Protein AF-A0A961JRW6-F1 (afdb_monomer)

Mean predicted aligned error: 4.51 Å

Solvent-accessible surface area (backbone atoms only — not comparable to full-atom values): 6810 Å² total; per-residue (Å²): 107,92,66,53,51,64,51,48,54,22,48,78,68,75,39,76,38,72,35,58,52,45,84,54,36,90,85,30,57,92,21,32,48,33,13,47,29,59,36,64,61,44,36,52,52,54,51,52,51,28,49,76,69,73,63,63,67,96,72,83,56,70,64,24,45,33,53,60,54,62,3,28,47,75,46,75,40,68,82,36,62,91,70,60,57,67,70,59,53,51,51,51,54,52,50,52,53,29,36,44,73,60,81,36,82,83,83,86,78,88,67,83,87,76,95,126

Radius of gyration: 17.18 Å; Cα contacts (8 Å, |Δi|>4): 144; chains: 1; bounding box: 43×31×43 Å

Secondary structure (DSSP, 8-state):
-TTTHHHHHHHHTT--EEEEES--TTT-TTTEEEEEEE--HHHHHHHHHHHHTT------GGGGGSGGGTSEEEPP-GGGTTTS-HHHHHHHHHHHHHHHHTSS-PPP--SPPP--

Foldseek 3Di:
DVFCPVQVVQVVVQHADEGEQDFPCVVVVSHHQKYWHFACVLLVVVQVVCVVVVNHDDDPSVVCCFLLVPGIDIGDRVSCVVVDDPVVVVVVVVVSVCRNVVVDDDDDDPPDDDDD

Structure (mmCIF, N/CA/C/O backbone):
data_AF-A0A961JRW6-F1
#
_entry.id   AF-A0A961JRW6-F1
#
loop_
_atom_site.group_PDB
_atom_site.id
_atom_site.type_symbol
_atom_site.label_atom_id
_atom_site.label_alt_id
_atom_site.label_comp_id
_atom_site.label_asym_id
_atom_site.label_entity_id
_atom_site.label_seq_id
_atom_site.pdbx_PDB_ins_code
_atom_site.Cartn_x
_atom_site.Cartn_y
_atom_site.Cartn_z
_atom_site.occupancy
_atom_site.B_iso_or_equiv
_atom_site.auth_seq_id
_atom_site.auth_comp_id
_atom_site.auth_asym_id
_atom_site.auth_atom_id
_atom_site.pdbx_PDB_model_num
ATOM 1 N N . ALA A 1 1 ? 9.152 9.846 12.060 1.00 44.06 1 ALA A N 1
ATOM 2 C CA . ALA A 1 1 ? 7.884 10.544 12.354 1.00 44.06 1 ALA A CA 1
ATOM 3 C C . ALA A 1 1 ? 6.789 10.224 11.329 1.00 44.06 1 ALA A C 1
ATOM 5 O O . ALA A 1 1 ? 5.658 10.038 11.744 1.00 44.06 1 ALA A O 1
ATOM 6 N N . GLU A 1 2 ? 7.100 10.085 10.032 1.00 45.75 2 GLU A N 1
ATOM 7 C CA . GLU A 1 2 ? 6.090 9.988 8.952 1.00 45.75 2 GLU A CA 1
ATOM 8 C C . GLU A 1 2 ? 5.159 8.761 8.951 1.00 45.75 2 GLU A C 1
ATOM 10 O O . GLU A 1 2 ? 4.096 8.839 8.349 1.00 45.75 2 GLU A O 1
ATOM 15 N N . ARG A 1 3 ? 5.512 7.638 9.599 1.00 59.12 3 ARG A N 1
ATOM 16 C CA . ARG A 1 3 ? 4.673 6.415 9.579 1.00 59.12 3 ARG A CA 1
ATOM 17 C C . ARG A 1 3 ? 3.940 6.118 10.888 1.00 59.12 3 ARG A C 1
ATOM 19 O O . ARG A 1 3 ? 2.870 5.532 10.855 1.00 59.12 3 ARG A O 1
ATOM 26 N N . PHE A 1 4 ? 4.500 6.553 12.014 1.00 68.12 4 PHE A N 1
ATOM 27 C CA . PHE A 1 4 ? 3.942 6.303 13.346 1.00 68.12 4 PHE A CA 1
ATOM 28 C C . PHE A 1 4 ? 3.165 7.508 13.883 1.00 68.12 4 PHE A C 1
ATOM 30 O O . PHE A 1 4 ? 2.140 7.321 14.516 1.00 68.12 4 PHE A O 1
ATOM 37 N N . GLY A 1 5 ? 3.556 8.744 13.540 1.00 77.69 5 GLY A N 1
ATOM 38 C CA . GLY A 1 5 ? 2.961 9.939 14.148 1.00 77.69 5 GLY A CA 1
ATOM 39 C C . GLY A 1 5 ? 1.469 10.134 13.851 1.00 77.69 5 GLY A C 1
ATOM 40 O O . GLY A 1 5 ? 0.744 10.654 14.693 1.00 77.69 5 GLY A O 1
ATOM 41 N N . VAL A 1 6 ? 0.989 9.700 12.679 1.00 82.62 6 VAL A N 1
ATOM 42 C CA . VAL A 1 6 ? -0.448 9.748 12.348 1.00 82.62 6 VAL A CA 1
ATOM 43 C C . VAL A 1 6 ? -1.221 8.680 13.125 1.00 82.62 6 VAL A C 1
ATOM 45 O O . VAL A 1 6 ? -2.284 8.979 13.664 1.00 82.62 6 VAL A O 1
ATOM 48 N N . SER A 1 7 ? -0.674 7.467 13.230 1.00 88.19 7 SER A N 1
ATOM 49 C CA . SER A 1 7 ? -1.259 6.380 14.024 1.00 88.19 7 SER A CA 1
ATOM 50 C C . SER A 1 7 ? -1.257 6.702 15.519 1.00 88.19 7 SER A C 1
ATOM 52 O O . SER A 1 7 ? -2.265 6.477 16.180 1.00 88.19 7 SER A O 1
ATOM 54 N N . ASP A 1 8 ? -0.185 7.310 16.034 1.00 89.06 8 ASP A N 1
ATOM 55 C CA . ASP A 1 8 ? -0.084 7.799 17.413 1.00 89.06 8 ASP A CA 1
ATOM 56 C C . ASP A 1 8 ? -1.174 8.834 17.698 1.00 89.06 8 ASP A C 1
ATOM 58 O O . ASP A 1 8 ? -1.953 8.679 18.635 1.00 89.06 8 ASP A O 1
ATOM 62 N N . ALA A 1 9 ? -1.303 9.851 16.841 1.00 91.31 9 ALA A N 1
ATOM 63 C CA . ALA A 1 9 ? -2.326 10.881 16.997 1.00 91.31 9 ALA A CA 1
ATOM 64 C C . ALA A 1 9 ? -3.756 10.320 16.886 1.00 91.31 9 ALA A C 1
ATOM 66 O O . ALA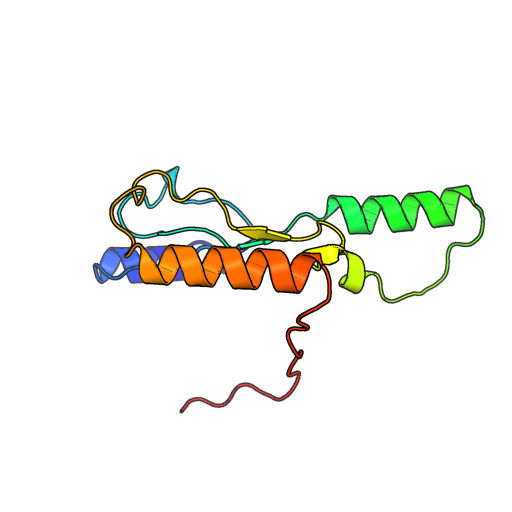 A 1 9 ? -4.665 10.809 17.561 1.00 91.31 9 ALA A O 1
ATOM 67 N N . ALA A 1 10 ? -3.976 9.313 16.036 1.00 93.31 10 ALA A N 1
ATOM 68 C CA . ALA A 1 10 ? -5.261 8.633 15.914 1.00 93.31 10 ALA A CA 1
ATOM 69 C C . ALA A 1 10 ? -5.587 7.821 17.176 1.00 93.31 10 ALA A C 1
ATOM 71 O O . ALA A 1 10 ? -6.686 7.947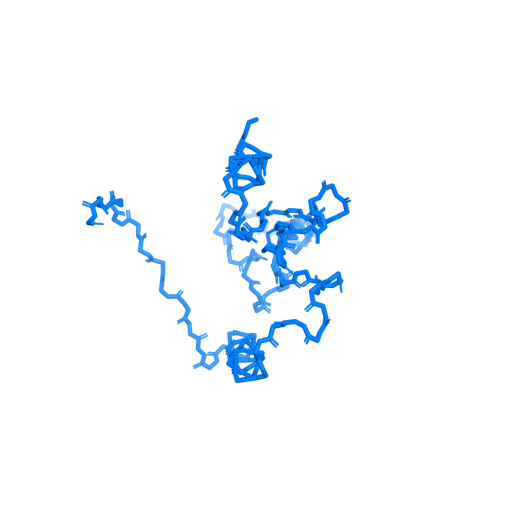 17.718 1.00 93.31 10 ALA A O 1
ATOM 72 N N . MET A 1 11 ? -4.608 7.077 17.693 1.00 93.25 11 MET A N 1
ATOM 73 C CA . MET A 1 11 ? -4.711 6.312 18.935 1.00 93.25 11 MET A CA 1
ATOM 74 C C . MET A 1 11 ? -5.005 7.227 20.129 1.00 93.25 11 MET A C 1
ATOM 76 O O . MET A 1 11 ? -5.960 6.984 20.863 1.00 93.25 11 MET A O 1
ATOM 80 N N . GLU A 1 12 ? -4.250 8.319 20.293 1.00 93.88 12 GLU A N 1
ATOM 81 C CA . GLU A 1 12 ? -4.456 9.316 21.357 1.00 93.88 12 GLU A CA 1
ATOM 82 C C . GLU A 1 12 ? -5.859 9.935 21.322 1.00 93.88 12 GLU A C 1
ATOM 84 O O . GLU A 1 12 ? -6.432 10.258 22.365 1.00 93.88 12 GLU A O 1
ATOM 89 N N . LYS A 1 13 ? -6.431 10.093 20.123 1.00 95.00 13 LYS A N 1
ATOM 90 C CA . LYS A 1 13 ? -7.781 10.632 19.916 1.00 95.00 13 LYS A CA 1
ATOM 91 C C . LYS A 1 13 ? -8.877 9.565 19.890 1.00 95.00 13 LYS A C 1
ATOM 93 O O . LYS A 1 13 ? -10.046 9.929 19.766 1.00 95.00 13 LYS A O 1
ATOM 98 N N . GLY A 1 14 ? -8.531 8.281 19.995 1.00 94.00 14 GLY A N 1
ATOM 99 C CA . GLY A 1 14 ? -9.482 7.170 19.910 1.00 94.00 14 GLY A CA 1
ATOM 100 C C . GLY A 1 14 ? -10.206 7.077 18.562 1.00 94.00 14 GLY A C 1
ATOM 101 O O . GLY A 1 14 ? -11.368 6.675 18.521 1.00 94.00 14 GLY A O 1
ATOM 102 N N . ILE A 1 15 ? -9.555 7.485 17.471 1.00 95.88 15 ILE A N 1
ATOM 103 C CA . ILE A 1 15 ? -10.088 7.403 16.103 1.00 95.88 15 ILE A CA 1
ATOM 104 C C . ILE A 1 15 ? -9.317 6.366 15.286 1.00 95.88 15 ILE A C 1
ATOM 106 O O . ILE A 1 15 ? -8.188 6.017 15.611 1.00 95.88 15 ILE A O 1
ATOM 110 N N . LEU A 1 16 ? -9.934 5.874 14.214 1.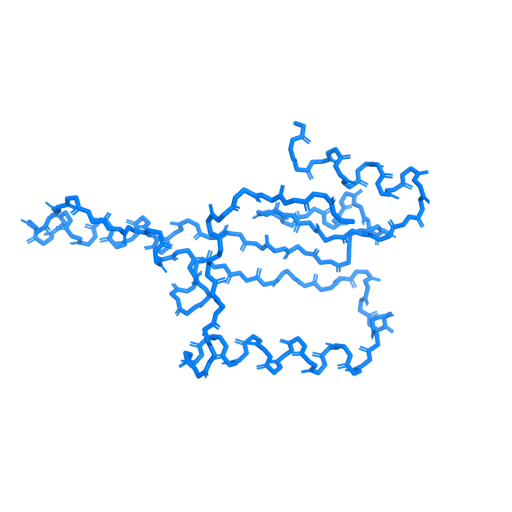00 95.75 16 LEU A N 1
ATOM 111 C CA . LEU A 1 16 ? -9.333 4.867 13.341 1.00 95.75 16 LEU A CA 1
ATOM 112 C C . LEU A 1 16 ? -8.346 5.488 12.344 1.00 95.75 16 LEU A C 1
ATOM 114 O O . LEU A 1 16 ? -8.502 6.637 11.930 1.00 95.75 16 LEU A O 1
ATOM 118 N N . ALA A 1 17 ? -7.371 4.691 11.915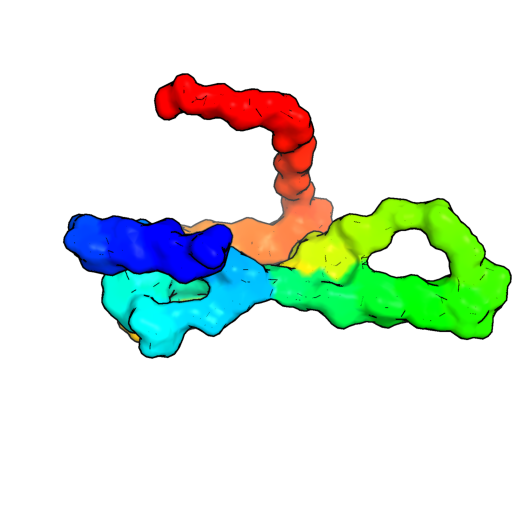 1.00 95.44 17 ALA A N 1
ATOM 119 C CA . ALA A 1 17 ? -6.365 5.054 10.927 1.00 95.44 17 ALA A CA 1
ATOM 120 C C . ALA A 1 17 ? -6.161 3.945 9.883 1.00 95.44 17 ALA A C 1
ATOM 122 O O . ALA A 1 17 ? -6.450 2.769 10.119 1.00 95.44 17 ALA A O 1
ATOM 123 N N . ILE A 1 18 ? -5.612 4.342 8.733 1.00 95.00 18 ILE A N 1
ATOM 124 C CA . ILE A 1 18 ? -5.050 3.441 7.724 1.00 95.00 18 ILE A CA 1
ATOM 125 C C . ILE A 1 18 ? -3.535 3.625 7.749 1.00 95.00 18 ILE A C 1
ATOM 127 O O . ILE A 1 18 ? -3.045 4.747 7.616 1.00 95.00 18 ILE A O 1
ATOM 131 N N . GLY A 1 19 ? -2.798 2.535 7.952 1.00 93.31 19 GLY A N 1
ATOM 132 C CA . GLY A 1 19 ? -1.339 2.558 7.956 1.00 93.31 19 GLY A CA 1
ATOM 133 C C . GLY A 1 19 ? -0.760 2.715 6.547 1.00 93.31 19 GLY A C 1
ATOM 134 O O . GLY A 1 19 ? -1.443 2.509 5.541 1.00 93.31 19 GLY A O 1
ATOM 135 N N . ASN A 1 20 ? 0.520 3.078 6.465 1.00 92.12 20 ASN A N 1
ATOM 136 C CA . ASN A 1 20 ? 1.190 3.381 5.202 1.00 92.12 20 ASN A CA 1
ATOM 137 C C . ASN A 1 20 ? 2.562 2.695 5.100 1.00 92.12 20 ASN A C 1
ATOM 139 O O . ASN A 1 20 ? 3.353 2.707 6.047 1.00 92.12 20 ASN A O 1
ATOM 143 N N . VAL A 1 21 ? 2.865 2.166 3.914 1.00 89.38 21 VAL A N 1
ATOM 144 C CA . VAL A 1 21 ? 4.088 1.457 3.495 1.00 89.38 21 VAL A CA 1
ATOM 145 C C . VAL A 1 21 ? 4.298 0.087 4.141 1.00 89.38 21 VAL A C 1
ATOM 147 O O . VAL A 1 21 ? 4.679 -0.848 3.441 1.00 89.38 21 VAL A O 1
ATOM 150 N N . ILE A 1 22 ? 4.062 -0.048 5.443 1.00 91.00 22 ILE A N 1
ATOM 151 C CA . ILE A 1 22 ? 4.263 -1.285 6.208 1.00 91.00 22 ILE A CA 1
ATOM 152 C C . ILE A 1 22 ? 3.026 -1.622 7.042 1.00 91.00 22 ILE A C 1
ATOM 154 O O . ILE A 1 22 ? 2.188 -0.760 7.318 1.00 91.00 22 ILE A O 1
ATOM 158 N N . ASP A 1 23 ? 2.921 -2.884 7.450 1.00 94.12 23 ASP A N 1
ATOM 159 C CA . ASP A 1 23 ? 1.907 -3.315 8.404 1.00 94.12 23 ASP A CA 1
ATOM 160 C C . ASP A 1 23 ? 2.363 -2.957 9.821 1.00 94.12 23 ASP A C 1
ATOM 162 O O . ASP A 1 23 ? 3.408 -3.423 10.272 1.00 94.12 23 ASP A O 1
ATOM 166 N N . THR A 1 24 ? 1.597 -2.090 10.482 1.00 92.94 24 THR A N 1
ATOM 167 C CA . THR A 1 24 ? 1.830 -1.669 11.871 1.00 92.94 24 THR A CA 1
ATOM 168 C C . THR A 1 24 ? 0.643 -2.014 12.767 1.00 92.94 24 THR A C 1
ATOM 170 O O . THR A 1 24 ? 0.442 -1.392 13.810 1.00 92.94 24 THR A O 1
ATOM 173 N N . GLN A 1 25 ? -0.245 -2.918 12.339 1.00 94.44 25 GLN A N 1
ATOM 174 C CA . GLN A 1 25 ? -1.444 -3.207 13.120 1.00 94.44 25 GLN A CA 1
ATOM 175 C C . GLN A 1 25 ? -1.103 -3.878 14.457 1.00 94.44 25 GLN A C 1
ATOM 177 O O . GLN A 1 25 ? -1.807 -3.667 15.439 1.00 94.44 25 GLN A O 1
ATOM 182 N N . ALA A 1 26 ? -0.005 -4.633 14.531 1.00 94.31 26 ALA A N 1
ATOM 183 C CA . ALA A 1 26 ? 0.440 -5.249 15.779 1.00 94.31 26 ALA A CA 1
ATOM 184 C C . ALA A 1 26 ? 0.765 -4.207 16.867 1.00 94.31 26 ALA A C 1
ATOM 186 O O . ALA A 1 26 ? 0.506 -4.448 18.045 1.00 94.31 26 ALA A O 1
ATOM 187 N N . GLU A 1 27 ? 1.296 -3.046 16.479 1.00 94.19 27 GLU A N 1
ATOM 188 C CA . GLU A 1 27 ? 1.579 -1.919 17.370 1.00 94.19 27 GLU A CA 1
ATOM 189 C C . GLU A 1 27 ? 0.325 -1.096 17.702 1.00 94.19 27 GLU A C 1
ATOM 191 O O . GLU A 1 27 ? 0.259 -0.490 18.769 1.00 94.19 27 GLU A O 1
ATOM 196 N N . TYR A 1 28 ? -0.680 -1.102 16.819 1.00 94.50 28 TYR A N 1
ATOM 197 C CA . TYR A 1 28 ? -1.903 -0.296 16.930 1.00 94.50 28 TYR A CA 1
ATOM 198 C C . TYR A 1 28 ? -3.188 -1.121 16.700 1.00 94.50 28 TYR A C 1
ATOM 200 O O . TYR A 1 28 ? -3.994 -0.774 15.826 1.00 94.50 28 TYR A O 1
ATOM 208 N N . PRO A 1 29 ? -3.428 -2.193 17.479 1.00 95.69 29 PRO A N 1
ATOM 209 C CA . PRO A 1 29 ? -4.463 -3.191 17.187 1.00 95.69 29 PRO A CA 1
ATOM 210 C C . PRO A 1 29 ? -5.895 -2.655 17.278 1.00 95.69 29 PRO A C 1
ATOM 212 O O . PRO A 1 29 ? -6.802 -3.236 16.691 1.00 95.69 29 PRO A O 1
ATOM 215 N N . ASP A 1 30 ? -6.116 -1.553 17.991 1.00 96.31 30 ASP A N 1
ATOM 216 C CA . ASP A 1 30 ? -7.435 -0.928 18.137 1.00 96.31 30 ASP A CA 1
ATOM 217 C C . ASP A 1 30 ? -7.581 0.355 17.302 1.00 96.31 30 ASP A C 1
ATOM 219 O O . ASP A 1 30 ? -8.613 1.022 17.348 1.00 96.31 30 ASP A O 1
ATOM 223 N N . THR A 1 31 ? -6.554 0.721 16.531 1.00 96.56 31 THR A N 1
ATOM 224 C CA . THR A 1 31 ? -6.485 2.002 15.811 1.00 96.56 31 THR A CA 1
ATOM 225 C C . THR A 1 31 ? -6.268 1.802 14.314 1.00 96.56 31 THR A C 1
ATOM 227 O O . THR A 1 31 ? -6.983 2.408 13.518 1.00 96.56 31 THR A O 1
ATOM 230 N N . VAL A 1 32 ? -5.322 0.954 13.900 1.00 96.69 32 VAL A N 1
ATOM 231 C CA . VAL A 1 32 ? -5.009 0.731 12.480 1.00 96.69 32 VAL A CA 1
ATOM 232 C C . VAL A 1 32 ? -5.887 -0.384 11.916 1.00 96.69 32 VAL A C 1
ATOM 234 O O . VAL A 1 32 ? -5.693 -1.559 12.216 1.00 96.69 32 VAL A O 1
ATOM 237 N N . VAL A 1 33 ? -6.844 -0.021 11.060 1.00 96.94 33 VAL A N 1
ATOM 238 C CA . VAL A 1 33 ? -7.804 -0.977 10.471 1.00 96.94 33 VAL A CA 1
ATOM 239 C C . VAL A 1 33 ? -7.128 -1.899 9.456 1.00 96.94 33 VAL A C 1
ATOM 241 O O . VAL A 1 33 ? -7.400 -3.094 9.419 1.00 96.94 33 VAL A O 1
ATOM 244 N N . ALA A 1 34 ? -6.256 -1.327 8.630 1.00 96.44 34 ALA A N 1
ATOM 245 C CA . ALA A 1 34 ? -5.400 -1.998 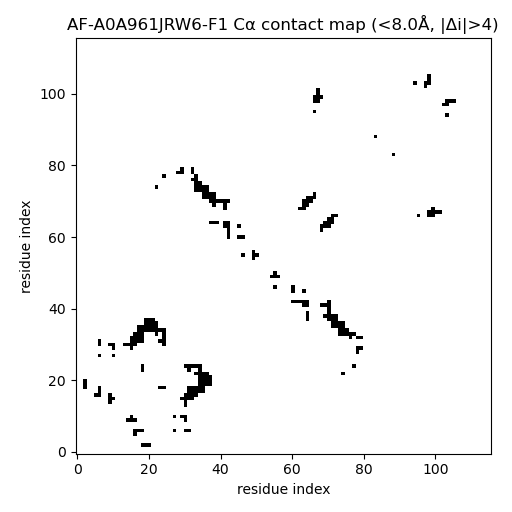7.657 1.00 96.44 34 ALA A CA 1
ATOM 246 C C . ALA A 1 34 ? -4.282 -1.031 7.237 1.00 96.44 34 ALA A C 1
ATOM 248 O O . ALA A 1 34 ? -4.377 0.172 7.495 1.00 96.44 34 ALA A O 1
ATOM 249 N N . SER A 1 35 ? -3.269 -1.530 6.531 1.00 96.31 35 SER A N 1
ATOM 250 C CA . SER A 1 35 ? -2.211 -0.708 5.931 1.00 96.31 35 SER A CA 1
ATOM 251 C C . SER A 1 35 ? -2.195 -0.810 4.410 1.00 96.31 35 SER A C 1
ATOM 253 O O . SER A 1 35 ? -2.334 -1.900 3.854 1.00 96.31 35 SER A O 1
ATOM 255 N N . ALA A 1 36 ? -1.948 0.311 3.732 1.00 95.50 36 ALA A N 1
ATOM 256 C CA . ALA A 1 36 ? -1.532 0.321 2.333 1.00 95.50 36 ALA A CA 1
ATOM 257 C C . ALA A 1 36 ? -0.039 -0.034 2.257 1.00 95.50 36 ALA A C 1
ATOM 259 O O . ALA A 1 36 ? 0.820 0.769 2.621 1.00 95.50 36 ALA A O 1
ATOM 260 N N . LEU A 1 37 ? 0.269 -1.256 1.832 1.00 96.56 37 LEU A N 1
ATOM 261 C CA . LEU A 1 37 ? 1.626 -1.794 1.763 1.00 96.56 37 LEU A CA 1
ATOM 262 C C . LEU A 1 37 ? 2.294 -1.419 0.445 1.00 96.56 37 LEU A C 1
ATOM 264 O O . LEU A 1 37 ? 1.651 -1.461 -0.605 1.00 96.56 37 LEU A O 1
ATOM 268 N N . TRP A 1 38 ? 3.592 -1.127 0.496 1.00 96.81 38 TRP A N 1
ATOM 269 C CA . TRP A 1 38 ? 4.418 -0.929 -0.694 1.00 96.81 38 TRP A CA 1
ATOM 270 C C . TRP A 1 38 ? 5.491 -2.014 -0.782 1.00 96.81 38 TRP A C 1
ATOM 272 O O . TRP A 1 38 ? 6.238 -2.238 0.169 1.00 96.81 38 TRP A O 1
ATOM 282 N N . HIS A 1 39 ? 5.565 -2.647 -1.948 1.00 96.56 39 HIS A N 1
ATOM 283 C CA . HIS A 1 39 ? 6.503 -3.705 -2.308 1.00 96.56 39 HIS A CA 1
ATOM 284 C C . HIS A 1 39 ? 7.482 -3.133 -3.327 1.00 96.56 39 HIS A C 1
ATOM 286 O O . HIS A 1 39 ? 7.111 -2.806 -4.455 1.00 96.56 39 HIS A O 1
ATOM 292 N N . PHE A 1 40 ? 8.739 -2.967 -2.926 1.00 95.88 40 PHE A N 1
ATOM 293 C CA . PHE A 1 40 ? 9.777 -2.427 -3.809 1.00 95.88 40 PHE A CA 1
ATOM 294 C C . PHE A 1 40 ? 10.358 -3.496 -4.748 1.00 95.88 40 PHE A C 1
ATOM 296 O O . PHE A 1 40 ? 11.019 -3.184 -5.741 1.00 95.88 40 PHE A O 1
ATOM 303 N N . GLU A 1 41 ? 10.104 -4.766 -4.451 1.00 96.44 41 GLU A N 1
ATOM 304 C CA . GLU A 1 41 ? 10.638 -5.919 -5.160 1.00 96.44 41 GLU A CA 1
ATOM 305 C C . GLU A 1 41 ? 10.350 -5.864 -6.668 1.00 96.44 41 GLU A C 1
ATOM 307 O O . GLU A 1 41 ? 11.311 -6.014 -7.422 1.00 96.44 41 GLU A O 1
ATOM 312 N N . PRO A 1 42 ? 9.122 -5.586 -7.157 1.00 97.69 42 PRO A N 1
ATOM 313 C CA . PRO A 1 42 ? 8.851 -5.539 -8.598 1.00 97.69 42 PRO A CA 1
ATOM 314 C C . PRO A 1 42 ? 9.692 -4.486 -9.328 1.00 97.69 42 PRO A C 1
ATOM 316 O O . PRO A 1 42 ? 10.276 -4.764 -10.377 1.00 97.69 42 PRO A O 1
ATOM 319 N N . THR A 1 43 ? 9.837 -3.304 -8.726 1.00 97.12 43 THR A N 1
ATOM 320 C CA . THR A 1 43 ? 10.672 -2.207 -9.231 1.00 97.12 43 THR A CA 1
ATOM 321 C C . THR A 1 43 ? 12.129 -2.642 -9.370 1.00 97.12 43 THR A C 1
ATOM 323 O O . THR A 1 43 ? 12.748 -2.444 -10.420 1.00 97.12 43 THR A O 1
ATOM 326 N N . LEU A 1 44 ? 12.679 -3.272 -8.327 1.00 96.81 44 LEU A N 1
ATOM 327 C CA . LEU A 1 44 ? 14.054 -3.763 -8.335 1.00 96.81 44 LEU A CA 1
ATOM 328 C C . LEU A 1 44 ? 14.247 -4.884 -9.362 1.00 96.81 44 LEU A C 1
ATOM 330 O O . LEU A 1 44 ? 15.230 -4.865 -10.103 1.00 96.81 44 LEU A O 1
ATOM 334 N N . GLN A 1 45 ? 13.312 -5.833 -9.446 1.00 97.50 45 GLN A N 1
ATOM 335 C CA . GLN A 1 45 ? 13.412 -6.943 -10.394 1.00 97.50 45 GLN A CA 1
ATOM 336 C C . GLN A 1 45 ? 13.371 -6.469 -11.845 1.00 97.50 45 GLN A C 1
ATOM 338 O O . GLN A 1 45 ? 14.160 -6.946 -12.661 1.00 97.50 45 GLN A O 1
ATOM 343 N N . ALA A 1 46 ? 12.530 -5.486 -12.167 1.00 96.75 46 ALA A N 1
ATOM 344 C CA . ALA A 1 46 ? 12.500 -4.897 -13.500 1.00 96.75 46 ALA A CA 1
ATOM 345 C C . ALA A 1 46 ? 13.842 -4.248 -13.877 1.00 96.75 46 ALA A C 1
ATOM 347 O O . ALA A 1 46 ? 14.338 -4.437 -14.990 1.00 96.75 46 ALA A O 1
ATOM 348 N N . ALA A 1 47 ? 14.465 -3.520 -12.944 1.00 96.50 47 ALA A N 1
ATOM 349 C CA . ALA A 1 47 ? 15.764 -2.893 -13.176 1.00 96.50 47 ALA A CA 1
ATOM 350 C C . ALA A 1 47 ? 16.877 -3.938 -13.358 1.00 96.50 47 ALA A C 1
ATOM 352 O O . ALA A 1 47 ? 17.674 -3.837 -14.294 1.00 96.50 47 ALA A O 1
ATOM 353 N N . LEU A 1 48 ? 16.907 -4.973 -12.510 1.00 97.56 48 LEU A N 1
ATOM 354 C CA . LEU A 1 48 ? 17.867 -6.077 -12.615 1.00 97.56 48 LEU A CA 1
ATOM 355 C C . LEU A 1 48 ? 17.718 -6.839 -13.938 1.00 97.56 48 LEU A C 1
ATOM 357 O O . LEU A 1 48 ? 18.724 -7.148 -14.578 1.00 97.56 48 LEU A O 1
ATOM 361 N N . ALA A 1 49 ? 16.485 -7.086 -14.384 1.00 97.12 49 ALA A N 1
ATOM 362 C CA . ALA A 1 49 ? 16.215 -7.719 -15.671 1.00 97.12 49 ALA A CA 1
ATOM 363 C C . ALA A 1 49 ? 16.750 -6.878 -16.842 1.00 97.12 49 ALA A C 1
ATOM 365 O O . ALA A 1 49 ? 17.427 -7.413 -17.722 1.00 97.12 49 ALA A O 1
ATOM 366 N N . ALA A 1 50 ? 16.528 -5.559 -16.829 1.00 97.06 50 ALA A N 1
ATOM 367 C CA . ALA A 1 50 ? 17.036 -4.657 -17.863 1.00 97.06 50 ALA A CA 1
ATOM 368 C C . ALA A 1 50 ? 18.575 -4.593 -17.887 1.00 97.06 50 ALA A C 1
ATOM 370 O O . ALA A 1 50 ? 19.179 -4.595 -18.960 1.00 97.06 50 ALA A O 1
ATOM 371 N N . ILE A 1 51 ? 19.224 -4.587 -16.717 1.00 97.62 51 ILE A N 1
ATOM 372 C CA . ILE A 1 51 ? 20.691 -4.654 -16.608 1.00 97.62 51 ILE A CA 1
ATOM 373 C C . ILE A 1 51 ? 21.206 -5.971 -17.186 1.00 97.62 51 ILE A C 1
ATOM 375 O O . ILE A 1 51 ? 22.115 -5.960 -18.015 1.00 97.62 51 ILE A O 1
ATOM 379 N N . SER A 1 52 ? 20.606 -7.099 -16.795 1.00 98.00 52 SER A N 1
ATOM 380 C CA . SER A 1 52 ? 21.004 -8.421 -17.286 1.00 98.00 52 SER A CA 1
ATOM 381 C C . SER A 1 52 ? 20.830 -8.564 -18.800 1.00 98.00 52 SER A C 1
ATOM 383 O O . SER A 1 52 ? 21.592 -9.295 -19.429 1.00 98.00 52 SER A O 1
ATOM 385 N N . ALA A 1 53 ? 19.846 -7.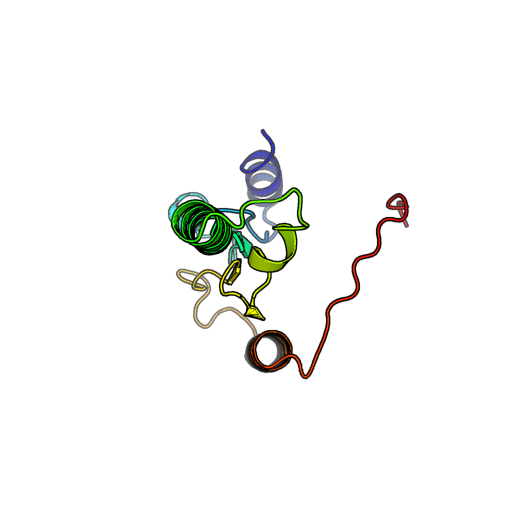882 -19.386 1.00 97.88 53 ALA A N 1
ATOM 386 C CA . ALA A 1 53 ? 19.616 -7.847 -20.827 1.00 97.88 53 ALA A CA 1
ATOM 387 C C . ALA A 1 53 ? 20.521 -6.845 -21.574 1.00 97.88 53 ALA A C 1
ATOM 389 O O . ALA A 1 53 ? 20.465 -6.770 -22.800 1.00 97.88 53 ALA A O 1
ATOM 390 N N . GLY A 1 54 ? 21.339 -6.056 -20.864 1.00 97.44 54 GLY A N 1
ATOM 391 C CA . GLY A 1 54 ? 22.150 -4.987 -21.457 1.00 97.44 54 GLY A CA 1
ATOM 392 C C . GLY A 1 54 ? 21.324 -3.812 -21.994 1.00 97.44 54 GLY A C 1
ATOM 393 O O . GLY A 1 54 ? 21.832 -3.011 -22.774 1.00 97.44 54 GLY A O 1
ATOM 394 N N . SER A 1 55 ? 20.056 -3.704 -21.593 1.00 96.69 55 SER A N 1
ATOM 395 C CA . SER A 1 55 ? 19.087 -2.718 -22.081 1.00 96.69 55 SER A CA 1
ATOM 396 C C . SER A 1 55 ? 18.690 -1.702 -21.009 1.00 96.69 55 SER A C 1
ATOM 398 O O . SER A 1 55 ? 17.634 -1.081 -21.107 1.00 96.69 55 SER A O 1
ATOM 400 N N . PHE A 1 56 ? 19.485 -1.567 -19.946 1.00 96.12 56 PHE A N 1
ATOM 401 C CA . PHE A 1 56 ? 19.186 -0.635 -18.868 1.00 96.12 56 PHE A CA 1
ATOM 402 C C . PHE A 1 56 ? 19.243 0.814 -19.363 1.00 96.12 56 PHE A C 1
ATOM 404 O O . PHE A 1 56 ? 20.268 1.278 -19.862 1.00 96.12 56 PHE A O 1
ATOM 411 N N . THR A 1 57 ? 18.144 1.539 -19.176 1.00 94.88 57 THR A N 1
ATOM 412 C CA . THR A 1 57 ? 18.022 2.963 -19.495 1.00 94.88 57 THR A CA 1
ATOM 413 C C . THR A 1 57 ? 17.294 3.697 -18.375 1.00 94.88 57 THR A C 1
ATOM 415 O O . THR A 1 57 ? 16.598 3.088 -17.557 1.00 94.88 57 THR A O 1
ATOM 418 N N . ALA A 1 58 ? 17.407 5.027 -18.363 1.00 94.94 58 ALA A N 1
ATOM 419 C CA . ALA A 1 58 ? 16.502 5.855 -17.576 1.00 94.94 58 ALA A CA 1
ATOM 420 C C . ALA A 1 58 ? 15.059 5.617 -18.059 1.00 94.94 58 ALA A C 1
ATOM 422 O O . ALA A 1 58 ? 14.767 5.760 -19.246 1.00 94.94 58 ALA A O 1
ATOM 423 N N . ALA A 1 59 ? 14.181 5.210 -17.147 1.00 93.25 59 ALA A N 1
ATOM 424 C CA . ALA A 1 59 ? 12.778 4.916 -17.412 1.00 93.25 59 ALA A CA 1
ATOM 425 C C . ALA A 1 59 ? 11.941 5.215 -16.162 1.00 93.25 59 ALA A C 1
ATOM 427 O O . ALA A 1 59 ? 12.479 5.330 -15.058 1.00 93.25 59 ALA A O 1
ATOM 428 N N . ASN A 1 60 ? 10.623 5.326 -16.324 1.00 92.69 60 ASN A N 1
ATOM 429 C CA . ASN A 1 60 ? 9.717 5.438 -15.188 1.00 92.69 60 ASN A CA 1
ATOM 430 C C . ASN A 1 60 ? 9.474 4.052 -14.572 1.00 92.69 60 ASN A C 1
ATOM 432 O O . ASN A 1 60 ? 8.634 3.296 -15.051 1.00 92.69 60 ASN A O 1
ATOM 436 N N . TYR A 1 61 ? 10.192 3.738 -13.495 1.00 94.69 61 TYR A N 1
ATOM 437 C CA . TYR A 1 61 ? 9.986 2.506 -12.731 1.00 94.69 61 TYR A CA 1
ATOM 438 C C . TYR A 1 61 ? 8.872 2.624 -11.680 1.00 94.69 61 TYR A C 1
ATOM 440 O O . TYR A 1 61 ? 8.491 1.620 -11.088 1.00 94.69 61 TYR A O 1
ATOM 448 N N . GLY A 1 62 ? 8.304 3.817 -11.468 1.00 92.62 62 GLY A N 1
ATOM 449 C CA . GLY A 1 62 ? 7.193 4.019 -10.534 1.00 92.62 62 GLY A CA 1
ATOM 450 C C . GLY A 1 62 ? 5.954 3.193 -10.887 1.00 92.62 62 GLY A C 1
ATOM 451 O O . GLY A 1 62 ? 5.191 2.837 -9.997 1.00 92.62 62 GLY A O 1
ATOM 452 N N . VAL A 1 63 ? 5.803 2.803 -12.157 1.00 94.44 63 VAL A N 1
ATOM 453 C CA . VAL A 1 63 ? 4.725 1.914 -12.620 1.00 94.44 63 VAL A CA 1
ATOM 454 C C . VAL A 1 63 ? 4.724 0.561 -11.906 1.00 94.44 63 VAL A C 1
ATOM 456 O O . VAL A 1 63 ? 3.659 0.002 -11.660 1.00 94.44 63 VAL A O 1
ATOM 459 N N . TYR A 1 64 ? 5.900 0.069 -11.501 1.00 96.75 64 TYR A N 1
ATOM 460 C CA . TYR A 1 64 ? 6.037 -1.199 -10.787 1.00 96.75 64 TYR A CA 1
ATOM 461 C C . TYR A 1 64 ? 5.573 -1.122 -9.334 1.00 96.75 64 TYR A C 1
ATOM 463 O O . TYR A 1 64 ? 5.411 -2.163 -8.711 1.00 96.75 64 TYR A O 1
ATOM 471 N N . SER A 1 65 ? 5.312 0.082 -8.812 1.00 95.19 65 SER A N 1
ATOM 472 C CA . SER A 1 65 ? 4.703 0.300 -7.495 1.00 95.19 65 SER A CA 1
ATOM 473 C C . SER A 1 65 ? 3.177 0.139 -7.505 1.00 95.19 65 SER A C 1
ATOM 475 O O . SER A 1 65 ? 2.558 0.201 -6.447 1.00 95.19 65 SER A O 1
ATOM 477 N N . PHE A 1 66 ? 2.540 -0.039 -8.668 1.00 95.25 66 PHE A N 1
ATOM 478 C CA . PHE A 1 66 ? 1.083 -0.168 -8.768 1.00 95.25 66 PHE A CA 1
ATOM 479 C C . PHE A 1 66 ? 0.600 -1.591 -8.459 1.00 95.25 66 PHE A C 1
ATOM 481 O O . PHE A 1 66 ? 1.312 -2.569 -8.684 1.00 95.25 66 PHE A O 1
ATOM 488 N N . MET A 1 67 ? -0.660 -1.727 -8.021 1.00 95.88 67 MET A N 1
ATOM 489 C CA . MET A 1 67 ? -1.257 -3.032 -7.677 1.00 95.88 67 MET A CA 1
ATOM 490 C C . MET A 1 67 ? -1.231 -4.021 -8.847 1.00 95.88 67 MET A C 1
ATOM 492 O O . MET A 1 67 ? -1.084 -5.223 -8.629 1.00 95.88 67 MET A O 1
ATOM 496 N N . LYS A 1 68 ? -1.363 -3.515 -10.081 1.00 94.81 68 LYS A N 1
ATOM 497 C CA . LYS A 1 68 ? -1.296 -4.308 -11.316 1.00 94.81 68 LYS A CA 1
ATOM 498 C C . LYS A 1 68 ? 0.060 -4.996 -11.498 1.00 94.81 68 LYS A C 1
ATOM 500 O O . LYS A 1 68 ? 0.098 -6.144 -11.921 1.00 94.81 68 LYS A O 1
ATOM 505 N N . GLU A 1 69 ? 1.141 -4.317 -11.129 1.00 95.56 69 GLU A N 1
ATOM 506 C CA . GLU A 1 69 ? 2.512 -4.836 -11.207 1.00 95.56 69 GLU A CA 1
ATOM 507 C C . GLU A 1 69 ? 2.947 -5.540 -9.906 1.00 95.56 69 GLU A C 1
ATOM 509 O O . GLU A 1 69 ? 4.085 -5.981 -9.773 1.00 95.56 69 GLU A O 1
ATOM 514 N N . GLY A 1 70 ? 2.043 -5.651 -8.924 1.00 95.50 70 GLY A N 1
ATOM 515 C CA . GLY A 1 70 ? 2.322 -6.256 -7.620 1.00 95.50 70 GLY A CA 1
ATOM 516 C C . GLY A 1 70 ? 3.082 -5.350 -6.647 1.00 95.50 70 GLY A C 1
ATOM 517 O O . GLY A 1 70 ? 3.484 -5.814 -5.585 1.00 95.50 70 GLY A O 1
ATOM 518 N N . GLY A 1 71 ? 3.260 -4.069 -6.972 1.00 96.81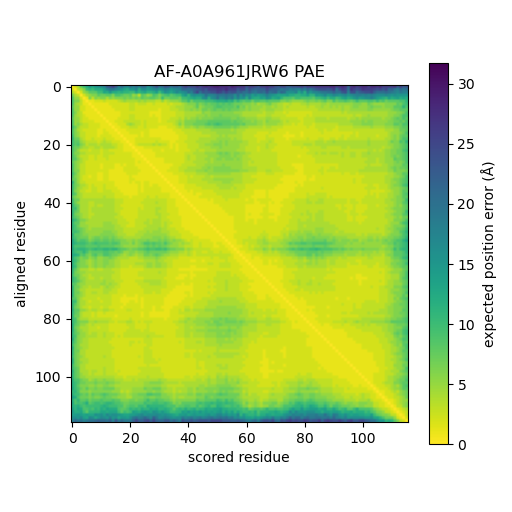 71 GLY A N 1
ATOM 519 C CA . GLY A 1 71 ? 4.033 -3.124 -6.164 1.00 96.81 71 GLY A CA 1
ATOM 520 C C . GLY A 1 71 ? 3.337 -2.595 -4.922 1.00 96.81 71 GLY A C 1
ATOM 521 O O . GLY A 1 71 ? 3.965 -1.935 -4.102 1.00 96.81 71 GLY A O 1
ATOM 522 N N . CYS A 1 72 ? 2.045 -2.856 -4.759 1.00 96.81 72 CYS A N 1
ATOM 523 C CA . CYS A 1 72 ? 1.325 -2.510 -3.544 1.00 96.81 72 CYS A CA 1
ATOM 524 C C . CYS A 1 72 ? 0.139 -3.443 -3.295 1.00 96.81 72 CYS A C 1
ATOM 526 O O . CYS A 1 72 ? -0.375 -4.118 -4.199 1.00 96.81 72 CYS A O 1
ATOM 528 N N . SER A 1 73 ? -0.282 -3.508 -2.036 1.00 96.62 73 SER A N 1
ATOM 529 C CA . SER A 1 73 ? -1.422 -4.311 -1.594 1.00 96.62 73 SER A CA 1
ATOM 530 C C . SER A 1 73 ? -2.035 -3.743 -0.319 1.00 96.62 73 SER A C 1
ATOM 532 O O . SER A 1 73 ? -1.401 -2.967 0.389 1.00 96.62 73 SER A O 1
ATOM 534 N N . LEU A 1 74 ? -3.250 -4.172 0.009 1.00 97.19 74 LEU A N 1
ATOM 535 C CA . LEU A 1 74 ? -3.829 -3.935 1.327 1.00 97.19 74 LEU A CA 1
ATOM 536 C C . LEU A 1 74 ? -3.360 -5.029 2.299 1.00 97.19 74 LEU A C 1
ATOM 538 O O . LEU A 1 74 ? -3.324 -6.204 1.928 1.00 97.19 74 LEU A O 1
ATOM 542 N N . ALA A 1 75 ? -2.980 -4.650 3.516 1.00 96.94 75 ALA A N 1
ATOM 543 C CA . ALA A 1 75 ? -2.679 -5.598 4.586 1.00 96.94 75 ALA A CA 1
ATOM 544 C C . ALA A 1 75 ? -3.954 -6.329 5.065 1.00 96.94 75 ALA A C 1
ATOM 546 O O . ALA A 1 75 ? -5.064 -5.824 4.861 1.00 96.94 75 ALA A O 1
ATOM 547 N N . PRO A 1 76 ? -3.825 -7.499 5.719 1.00 96.12 76 PRO A N 1
ATOM 548 C CA . PRO A 1 76 ? -4.948 -8.154 6.385 1.00 96.12 76 PRO A CA 1
ATOM 549 C C . PRO A 1 76 ? -5.626 -7.244 7.421 1.00 96.12 76 PRO A C 1
ATOM 551 O O . PRO A 1 76 ? -4.995 -6.360 7.993 1.00 96.12 76 PRO A O 1
ATOM 554 N N . LEU A 1 77 ? -6.911 -7.489 7.698 1.00 96.50 77 LEU A N 1
ATOM 555 C CA . LEU A 1 77 ? -7.658 -6.719 8.701 1.00 96.50 77 LEU A CA 1
ATOM 556 C C . LEU A 1 77 ? -7.298 -7.080 10.146 1.00 96.50 77 LEU A C 1
ATOM 558 O O . LEU A 1 77 ? -7.592 -6.292 11.041 1.00 96.50 77 LEU A O 1
ATOM 562 N N . GLY A 1 78 ? -6.749 -8.276 10.378 1.00 96.00 78 GLY A N 1
ATOM 563 C CA . GLY A 1 78 ? -6.373 -8.801 11.693 1.00 96.00 78 GLY A CA 1
ATOM 564 C C . GLY A 1 78 ? -7.427 -8.558 12.778 1.00 96.00 78 GLY A C 1
ATOM 565 O O . GLY A 1 78 ? -8.511 -9.135 12.738 1.00 96.00 78 GLY A O 1
ATOM 566 N N . THR A 1 79 ? -7.146 -7.701 13.760 1.00 97.31 79 THR A N 1
ATOM 567 C CA . THR A 1 79 ? -8.066 -7.426 14.888 1.00 97.31 79 THR A CA 1
ATOM 568 C C . THR A 1 79 ? -9.385 -6.762 14.475 1.00 97.31 79 THR A C 1
ATOM 570 O O . THR A 1 79 ? -10.323 -6.715 15.281 1.00 97.31 79 THR A O 1
ATOM 573 N N . PHE A 1 80 ? -9.481 -6.256 13.243 1.00 96.81 80 PHE A N 1
ATOM 574 C CA . PHE A 1 80 ? -10.688 -5.679 12.650 1.00 96.81 80 PHE A CA 1
ATOM 575 C C . PHE A 1 80 ? -11.500 -6.664 11.802 1.00 96.81 80 PHE A C 1
ATOM 577 O O . PHE A 1 80 ? -12.557 -6.292 11.279 1.00 96.81 80 PHE A O 1
ATOM 584 N N . GLU A 1 81 ? -11.076 -7.925 11.690 1.00 95.50 81 GLU A N 1
ATOM 585 C CA . GLU A 1 81 ? -11.889 -8.965 11.060 1.00 95.50 81 GLU A CA 1
ATOM 586 C C . GLU A 1 81 ? -13.272 -9.058 11.722 1.00 95.50 81 GLU A C 1
ATOM 588 O O . GLU A 1 81 ? -13.416 -9.088 12.945 1.00 95.50 81 GLU A O 1
ATOM 593 N N . GLY A 1 82 ? -14.321 -9.028 10.897 1.00 95.94 82 GLY A N 1
ATOM 594 C CA . GLY A 1 82 ? -15.713 -9.014 11.358 1.00 95.94 82 GLY A CA 1
ATOM 595 C C . GLY A 1 82 ? -16.200 -7.689 11.965 1.00 95.94 82 GLY A C 1
ATOM 596 O O . GLY A 1 82 ? -17.385 -7.586 12.276 1.00 95.94 82 GLY A O 1
ATOM 597 N N . LYS A 1 83 ? -15.338 -6.672 12.113 1.00 96.31 83 LYS A N 1
ATOM 598 C CA . LYS A 1 83 ? -15.711 -5.330 12.609 1.00 96.31 83 LYS A CA 1
ATOM 599 C C . LYS A 1 83 ? -15.964 -4.322 11.485 1.00 96.31 83 LYS A C 1
ATOM 601 O O . LYS A 1 83 ? -16.663 -3.335 11.699 1.00 96.31 83 LYS A O 1
ATOM 606 N N . VAL A 1 84 ? -15.405 -4.556 10.297 1.00 96.19 84 VAL A N 1
ATOM 607 C CA . VAL A 1 84 ? -15.625 -3.708 9.115 1.00 96.19 84 VAL A CA 1
ATOM 608 C C . VAL A 1 84 ? -16.962 -4.076 8.452 1.00 96.19 84 VAL A C 1
ATOM 610 O O . VAL A 1 84 ? -17.214 -5.266 8.243 1.00 96.19 84 VAL A O 1
ATOM 613 N N . PRO A 1 85 ? -17.819 -3.100 8.088 1.00 97.50 85 PRO A N 1
ATOM 614 C CA . PRO A 1 85 ? -19.074 -3.372 7.393 1.00 97.50 85 PRO A CA 1
ATOM 615 C C . PRO A 1 85 ? -18.877 -4.212 6.125 1.00 97.50 85 PRO A C 1
ATOM 617 O O . PRO A 1 85 ? -17.996 -3.936 5.310 1.00 97.50 85 PRO A O 1
ATOM 620 N N . ALA A 1 86 ? -19.734 -5.218 5.932 1.00 96.94 86 ALA A N 1
ATOM 621 C CA . ALA A 1 86 ? -19.634 -6.142 4.800 1.00 96.94 86 ALA A CA 1
ATOM 622 C C . ALA A 1 86 ? -19.737 -5.432 3.439 1.00 96.94 86 ALA A C 1
ATOM 624 O O . ALA A 1 86 ? -19.050 -5.802 2.492 1.00 96.94 86 ALA A O 1
ATOM 625 N N . GLU A 1 87 ? -20.556 -4.383 3.353 1.00 97.31 87 GLU A N 1
ATOM 626 C CA . GLU A 1 87 ? -20.682 -3.542 2.158 1.00 97.31 87 GLU A CA 1
ATOM 627 C C . GLU A 1 87 ? -19.375 -2.814 1.811 1.00 97.31 87 GLU A C 1
ATOM 629 O O . GLU A 1 87 ? -18.982 -2.774 0.646 1.00 97.31 87 GLU A O 1
ATOM 634 N N . ALA A 1 88 ? -18.648 -2.318 2.817 1.00 96.69 88 ALA A N 1
ATOM 635 C CA . ALA A 1 88 ? -17.351 -1.685 2.614 1.00 96.69 88 ALA A CA 1
ATOM 636 C C . ALA A 1 88 ?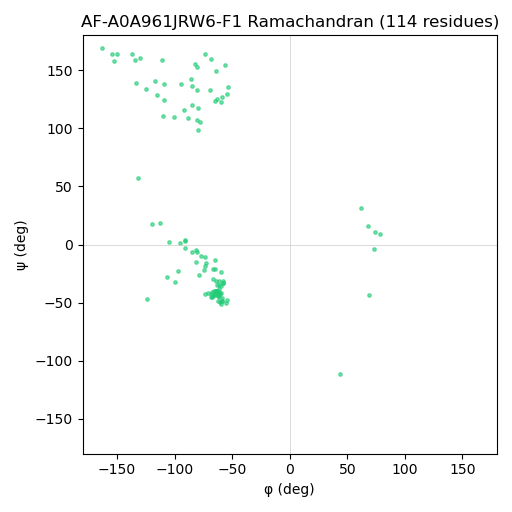 -16.308 -2.713 2.151 1.00 96.69 88 ALA A C 1
ATOM 638 O O . ALA A 1 88 ? -15.546 -2.441 1.226 1.00 96.69 88 ALA A O 1
ATOM 639 N N . LEU A 1 89 ? -16.315 -3.918 2.730 1.00 96.81 89 LEU A N 1
ATOM 640 C CA . LEU A 1 89 ? -15.436 -5.010 2.299 1.00 96.81 89 LEU A CA 1
ATOM 641 C C . LEU A 1 89 ? -15.711 -5.455 0.860 1.00 96.81 89 LEU A C 1
ATOM 643 O O . LEU A 1 89 ? -14.770 -5.705 0.108 1.00 96.81 89 LEU A O 1
ATOM 647 N N . ALA A 1 90 ? -16.983 -5.515 0.463 1.00 97.81 90 ALA A N 1
ATOM 648 C CA . ALA A 1 90 ? -17.367 -5.827 -0.909 1.00 97.81 90 ALA A CA 1
ATOM 649 C C . ALA A 1 90 ? -16.849 -4.766 -1.894 1.00 97.81 90 ALA A C 1
ATOM 651 O O . ALA A 1 90 ? -16.281 -5.124 -2.924 1.00 97.81 90 ALA A O 1
ATOM 652 N N . LEU A 1 91 ? -16.970 -3.478 -1.550 1.00 97.62 91 LEU A N 1
ATOM 653 C CA . LEU A 1 91 ? -16.420 -2.386 -2.359 1.00 97.62 91 LEU A CA 1
ATOM 654 C C . LEU A 1 91 ? -14.893 -2.463 -2.461 1.00 97.62 91 LEU A C 1
ATOM 656 O O . LEU A 1 91 ? -14.354 -2.325 -3.554 1.00 97.62 91 LEU A O 1
ATOM 660 N N . VAL A 1 92 ? -14.187 -2.719 -1.356 1.00 96.94 92 VAL A N 1
ATOM 661 C CA . VAL A 1 92 ? -12.723 -2.883 -1.373 1.00 96.94 92 VAL A CA 1
ATOM 662 C C . VAL A 1 92 ? -12.315 -4.028 -2.300 1.00 96.94 92 VAL A C 1
ATOM 664 O O . VAL A 1 92 ? -11.432 -3.841 -3.134 1.00 96.94 92 VAL A O 1
ATOM 667 N N . ALA A 1 93 ? -12.981 -5.182 -2.210 1.00 97.19 93 ALA A N 1
ATOM 668 C CA . ALA A 1 93 ? -12.693 -6.331 -3.065 1.00 97.19 93 ALA A CA 1
ATOM 669 C C . ALA A 1 93 ? -12.980 -6.050 -4.552 1.00 97.19 93 ALA A C 1
ATOM 671 O O . ALA A 1 93 ? -12.176 -6.412 -5.411 1.00 97.19 93 ALA A O 1
ATOM 672 N N . GLU A 1 94 ? -14.092 -5.373 -4.864 1.00 98.00 94 GLU A N 1
ATOM 673 C CA . GLU A 1 94 ? -14.422 -4.946 -6.230 1.00 98.00 94 GLU A CA 1
ATOM 674 C C . GLU A 1 94 ? -13.333 -4.027 -6.799 1.00 98.00 94 GLU A C 1
ATOM 676 O O . GLU A 1 94 ? -12.849 -4.250 -7.911 1.00 98.00 94 GLU A O 1
ATOM 681 N N . LYS A 1 95 ? -12.921 -3.007 -6.036 1.00 97.31 95 LYS A N 1
ATOM 682 C CA . LYS A 1 95 ? -11.916 -2.032 -6.478 1.00 97.31 95 LYS A CA 1
ATOM 683 C C . LYS A 1 95 ? -10.528 -2.653 -6.600 1.00 97.31 95 LYS A C 1
ATOM 685 O O . LYS A 1 95 ? -9.870 -2.404 -7.606 1.00 97.31 95 LYS A O 1
ATOM 690 N N . ASP A 1 96 ? -10.104 -3.493 -5.654 1.00 96.75 96 ASP A N 1
ATOM 691 C CA . ASP A 1 96 ? -8.836 -4.234 -5.746 1.00 96.75 96 ASP A CA 1
ATOM 692 C C . ASP A 1 96 ? -8.791 -5.058 -7.047 1.00 96.75 96 ASP A C 1
ATOM 694 O O . ASP A 1 96 ? -7.872 -4.891 -7.855 1.00 96.75 96 ASP A O 1
ATOM 698 N N . ALA A 1 97 ? -9.836 -5.846 -7.326 1.00 97.56 97 ALA A N 1
ATOM 699 C CA . ALA A 1 97 ? -9.915 -6.650 -8.543 1.00 97.56 97 ALA A CA 1
ATOM 700 C C . ALA A 1 97 ? -9.931 -5.792 -9.823 1.00 97.56 97 ALA A C 1
ATOM 702 O O . ALA A 1 97 ? -9.264 -6.119 -10.815 1.00 97.56 97 ALA A O 1
ATOM 703 N N . ALA A 1 98 ? -10.663 -4.676 -9.819 1.00 97.62 98 ALA A N 1
ATOM 704 C CA . ALA A 1 98 ? -10.741 -3.777 -10.966 1.00 97.62 98 ALA A CA 1
ATOM 705 C C . ALA A 1 98 ? -9.391 -3.099 -11.266 1.00 97.62 98 ALA A C 1
ATOM 707 O O . ALA A 1 98 ? -8.967 -3.047 -12.424 1.00 97.62 98 ALA A O 1
ATOM 708 N N . ILE A 1 99 ? -8.675 -2.651 -10.230 1.00 96.69 99 ILE A N 1
ATOM 709 C CA . ILE A 1 99 ? -7.354 -2.023 -10.368 1.00 96.69 99 ILE A CA 1
ATOM 710 C C . ILE A 1 99 ? -6.321 -3.051 -10.841 1.00 96.69 99 ILE A C 1
ATOM 712 O O . ILE A 1 99 ? -5.570 -2.788 -11.781 1.00 96.69 99 ILE A O 1
ATOM 716 N N . ARG A 1 100 ? -6.304 -4.253 -10.252 1.00 95.69 100 ARG A N 1
ATOM 717 C CA . ARG A 1 100 ? -5.368 -5.321 -10.651 1.00 95.69 100 ARG A CA 1
ATOM 718 C C . ARG A 1 100 ? -5.582 -5.790 -12.083 1.00 95.69 100 ARG A C 1
ATOM 720 O O . ARG A 1 100 ? -4.613 -6.025 -12.798 1.00 95.69 100 ARG A O 1
ATOM 727 N N . SER A 1 101 ? -6.837 -5.904 -12.518 1.00 96.25 101 SER A N 1
ATOM 728 C CA . SER A 1 101 ? -7.162 -6.262 -13.907 1.00 96.25 101 SER A CA 1
ATOM 729 C C . SER A 1 101 ? -6.889 -5.130 -14.904 1.00 96.25 101 SER A C 1
ATOM 731 O O . SER A 1 101 ? -6.834 -5.375 -16.108 1.00 96.25 101 SER A O 1
ATOM 733 N N . GLY A 1 102 ? -6.709 -3.894 -14.427 1.00 94.31 102 GLY A N 1
ATOM 734 C CA . GLY A 1 102 ? -6.591 -2.700 -15.262 1.00 94.31 102 GLY A CA 1
ATOM 735 C C . GLY A 1 102 ? -7.916 -2.239 -15.876 1.00 94.31 102 GLY A C 1
ATOM 736 O O . GLY A 1 102 ? -7.901 -1.379 -16.751 1.00 94.31 102 GLY A O 1
ATOM 737 N N . SER A 1 103 ? -9.051 -2.796 -15.438 1.00 96.38 103 SER A N 1
ATOM 738 C CA . SER A 1 103 ? -10.386 -2.309 -15.822 1.00 96.38 103 SER A CA 1
ATOM 739 C C . SER A 1 103 ? -10.751 -0.996 -15.124 1.00 96.38 103 SER A C 1
ATOM 741 O O . SER A 1 103 ? -11.614 -0.262 -15.602 1.00 96.38 103 SER A O 1
ATOM 743 N N . MET A 1 104 ? -10.056 -0.677 -14.032 1.00 95.06 104 MET A N 1
ATOM 744 C CA . MET A 1 104 ? -10.082 0.617 -13.368 1.00 95.06 104 MET A CA 1
ATOM 745 C C . MET A 1 104 ? -8.658 1.162 -13.253 1.00 95.06 104 MET A C 1
ATOM 747 O O . MET A 1 104 ? -7.747 0.451 -12.833 1.00 95.06 104 MET A O 1
ATOM 751 N N . ALA A 1 105 ? -8.481 2.438 -13.586 1.00 90.88 105 ALA A N 1
ATOM 752 C CA . ALA A 1 105 ? -7.268 3.191 -13.299 1.00 90.88 105 ALA A CA 1
ATOM 753 C C . ALA A 1 105 ? -7.567 4.215 -12.199 1.00 90.88 105 ALA A C 1
ATOM 755 O O . ALA A 1 105 ? -8.623 4.845 -12.209 1.00 90.88 105 ALA A O 1
ATOM 756 N N . VAL A 1 106 ? -6.644 4.363 -11.250 1.00 91.25 106 VAL A N 1
ATOM 757 C CA . VAL A 1 106 ? -6.675 5.456 -10.275 1.00 91.25 106 VAL A CA 1
ATOM 758 C C . VAL A 1 106 ? -5.850 6.590 -10.863 1.00 91.25 106 VAL A C 1
ATOM 760 O O . VAL A 1 106 ? -4.658 6.414 -11.114 1.00 91.25 106 VAL A O 1
ATOM 763 N N . GLU A 1 107 ? -6.492 7.720 -11.139 1.00 90.94 107 GLU A N 1
ATOM 764 C CA . GLU A 1 107 ? -5.808 8.889 -11.685 1.00 90.94 107 GLU A CA 1
ATOM 765 C C . GLU A 1 107 ? -4.877 9.494 -10.633 1.00 90.94 107 GLU A C 1
ATOM 767 O O . GLU A 1 107 ? -5.250 9.668 -9.471 1.00 90.94 107 GLU A O 1
ATOM 772 N N . ILE A 1 108 ? -3.648 9.795 -11.048 1.00 87.44 108 ILE A N 1
ATOM 773 C CA . ILE A 1 108 ? -2.686 10.516 -10.220 1.00 87.44 108 ILE A CA 1
ATOM 774 C C . ILE A 1 108 ? -2.969 12.000 -10.414 1.00 87.44 108 ILE A C 1
ATOM 776 O O . ILE A 1 108 ? -2.896 12.499 -11.537 1.00 87.44 108 ILE A O 1
ATOM 780 N N . ASN A 1 109 ? -3.301 12.685 -9.321 1.00 87.12 109 ASN A N 1
ATOM 781 C CA . ASN A 1 109 ? -3.376 14.135 -9.300 1.00 87.12 109 ASN A CA 1
ATOM 782 C C . ASN A 1 109 ? -2.098 14.696 -8.661 1.00 87.12 109 ASN A C 1
ATOM 784 O O . ASN A 1 109 ? -1.899 14.542 -7.457 1.00 87.12 109 ASN A O 1
ATOM 788 N N . ASP A 1 110 ? -1.257 15.330 -9.478 1.00 85.62 110 ASP A N 1
ATOM 789 C CA . ASP A 1 110 ? -0.014 15.987 -9.055 1.00 85.62 110 ASP A CA 1
ATOM 790 C C . ASP A 1 110 ? -0.209 17.477 -8.707 1.00 85.62 110 ASP A C 1
ATOM 792 O O . ASP A 1 110 ? 0.759 18.190 -8.432 1.00 85.62 110 ASP A O 1
ATOM 796 N N . GLU A 1 111 ? -1.446 17.982 -8.740 1.00 91.81 111 GLU A N 1
ATOM 797 C CA . GLU A 1 111 ? -1.757 19.327 -8.262 1.00 91.81 111 GLU A CA 1
ATOM 798 C C . GLU A 1 111 ? -1.498 19.448 -6.754 1.00 91.81 111 GLU A C 1
ATOM 800 O O . GLU A 1 111 ? -1.635 18.492 -5.986 1.00 91.81 111 GLU A O 1
ATOM 805 N N . GLU A 1 112 ? -1.125 20.652 -6.315 1.00 86.81 112 GLU A N 1
ATOM 806 C CA . GLU A 1 112 ? -0.886 20.928 -4.901 1.00 86.81 112 GLU A CA 1
ATOM 807 C C . GLU A 1 112 ? -2.156 20.632 -4.077 1.00 86.81 112 GLU A C 1
ATOM 809 O O . GLU A 1 112 ? -3.231 21.152 -4.399 1.00 86.81 112 GLU A O 1
ATOM 814 N N . PRO A 1 113 ? -2.069 19.811 -3.010 1.00 79.88 113 PRO A N 1
ATOM 815 C CA . PRO A 1 113 ? -3.234 19.479 -2.206 1.00 79.88 113 PRO A CA 1
ATOM 816 C C . PRO A 1 113 ? -3.785 20.737 -1.533 1.00 79.88 113 PRO A C 1
ATOM 818 O O . PRO A 1 113 ? -3.086 21.436 -0.799 1.00 79.88 113 PRO A O 1
ATOM 821 N N . THR A 1 114 ? -5.068 21.011 -1.753 1.00 82.00 114 THR A N 1
ATOM 822 C CA . THR A 1 114 ? -5.764 22.131 -1.115 1.00 82.00 114 THR A CA 1
ATOM 823 C C . THR A 1 114 ? -6.476 21.653 0.148 1.00 82.00 114 THR A C 1
ATOM 825 O O . THR A 1 114 ? -7.056 20.569 0.182 1.00 82.00 114 THR A O 1
ATOM 828 N N . SER A 1 115 ? -6.410 22.441 1.225 1.00 72.25 115 SER A N 1
ATOM 829 C CA . SER A 1 115 ? -7.212 22.176 2.426 1.00 72.25 115 SER A CA 1
ATOM 830 C C . SER A 1 115 ? -8.628 22.696 2.194 1.00 72.25 115 SER A C 1
ATOM 832 O O . SER A 1 115 ? -8.834 23.909 2.173 1.00 72.25 115 SER A O 1
ATOM 834 N N . THR A 1 116 ? -9.581 21.789 2.000 1.00 47.19 116 THR A N 1
ATOM 835 C CA . THR A 1 116 ? -11.025 22.077 2.045 1.00 47.19 116 THR A CA 1
ATOM 836 C C . THR A 1 116 ? -11.628 21.612 3.354 1.00 47.19 116 THR A C 1
ATOM 838 O O . THR A 1 116 ? -11.272 20.485 3.768 1.00 47.19 116 THR A O 1
#

Nearest PDB structures (foldseek):
  6pi6-assembly1_A  TM=8.269E-01  e=9.866E-05  Pseudomonas sp. ADP
  3s99-assembly1_A  TM=7.816E-01  e=1.477E-04  Brucella abortus 2308
  7x0r-assembly1_A  TM=7.138E-01  e=3.313E-04  Ac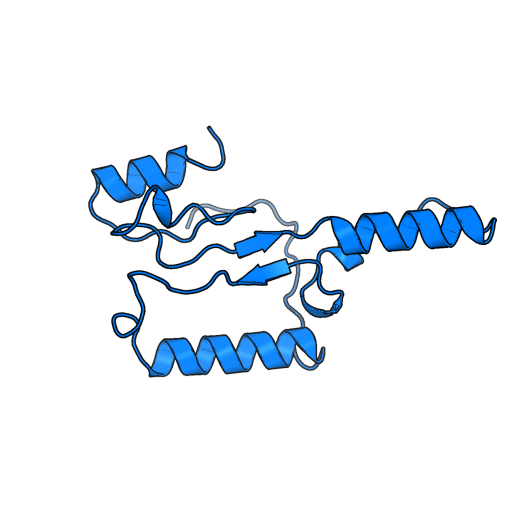etivibrio thermocellus
  6shu-assembly1_A  TM=7.077E-01  e=7.832E-03  Borreliella burgdorferi JD1
  4iil-assembly1_A  TM=6.731E-01  e=1.025E-02  Treponema pallidum subsp. pallidum str. Nichols

pLDDT: mean 92.63, std 9.64, range [44.06, 98.0]

Sequence (116 aa):
AERFGVSDAAMEKGILAIGNVIDTQAEYPDTVVASALWHFEPTLQAALAAISAGSFTAANYGVYSFMKEGGCSLAPLGTFEGKVPAEALALVAEKDAAIRSGSMAVEINDEEPTST